Protein AF-0000000084347520 (afdb_homodimer)

Solvent-accessible surface area (backbone atoms only — not comparable to full-atom values): 8626 Å² total; per-residue (Å²): 104,60,35,62,58,45,33,30,53,41,7,47,50,50,46,50,50,38,52,76,72,66,44,49,67,60,55,46,14,56,69,32,71,48,50,48,68,55,46,53,41,45,40,60,19,47,43,80,47,37,31,41,62,55,30,25,44,30,18,62,69,48,32,34,72,39,82,40,68,58,70,61,70,45,72,62,56,50,39,49,58,63,70,97,103,61,36,62,57,45,33,31,54,41,7,47,52,49,47,51,51,37,51,75,70,66,45,48,68,62,56,46,13,56,68,32,70,49,51,49,68,55,46,52,40,44,40,60,19,46,43,79,48,36,31,42,60,55,31,25,44,31,18,61,69,47,32,33,70,37,80,40,69,56,72,61,70,45,72,61,55,52,38,48,61,64,69,96

Radius of gyration: 16.84 Å; Cα contacts (8 Å, |Δi|>4): 252; chains: 2; bounding box: 50×40×41 Å

Foldseek 3Di:
DDLQVVQQVVLCVLVVLCVVVPHDLCRLCVQLVHHSVLNVCSSRRPPPDDVSSVVSSQVSSVHDDDDDPDPDCPPVNVVVVVVD/DDLQVVQQVVLCVLVVLCVVVPHDLCRLCVQLVHHSVLNVCSSRRPPPDDVSSVVSSQVSSVHDDDDDPDDDPPPVNVVVVVVD

Sequence (168 aa):
MDPTVITQRLGVQLRTMRSNRGYKQADLAKVAGITRQKLIEIEKGSLSVSMNAYARVLAALGSEFKLVPVTLPTLEELEDLFNEMDPTVITQRLGVQLRTMRSNRGYKQADLAKVAGITRQKLIEIEKGSLSVSMNAYARVLAALGSEFKLVPVTLPTLEELEDLFNE

InterPro domains:
  IPR001387 Cro/C1-type, helix-turn-helix domain [PS50943] (14-68)
  IPR001387 Cro/C1-type, helix-turn-helix domain [SM00530] (13-68)
  IPR001387 Cro/C1-type, helix-turn-helix domain [cd00093] (11-62)
  IPR010982 Lambda repressor-like, DNA-binding domain superfamily [G3DSA:1.10.260.40] (1-76)
  IPR010982 Lambda repressor-like, DNA-binding domain superfamily [SSF47413] (6-70)

Structure (mmCIF, N/CA/C/O backbone):
data_AF-0000000084347520-model_v1
#
loop_
_entity.id
_entity.type
_entity.pdbx_description
1 polymer 'DNA-binding transcriptional regulator, XRE-family HTH domain'
#
loop_
_atom_site.group_PDB
_atom_site.id
_atom_site.type_symbol
_atom_site.label_atom_id
_atom_site.label_alt_id
_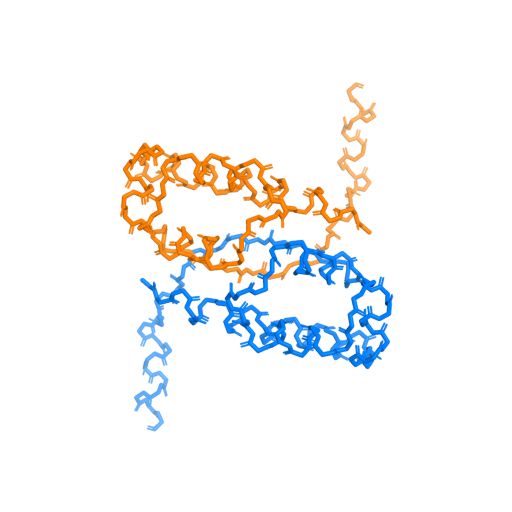atom_site.label_comp_id
_atom_site.label_asym_id
_atom_site.label_entity_id
_atom_site.label_seq_id
_atom_site.pdbx_PDB_ins_code
_atom_site.Cartn_x
_atom_site.Cartn_y
_atom_site.Cartn_z
_atom_site.occupancy
_atom_site.B_iso_or_equiv
_atom_site.auth_seq_id
_atom_site.auth_comp_id
_atom_site.auth_asym_id
_atom_site.auth_atom_id
_atom_site.pdbx_PDB_model_num
ATOM 1 N N . MET A 1 1 ? 8.484 13.469 3.287 1 82.38 1 MET A N 1
ATOM 2 C CA . MET A 1 1 ? 9.031 12.266 2.654 1 82.38 1 MET A CA 1
ATOM 3 C C . MET A 1 1 ? 8.531 12.141 1.219 1 82.38 1 MET A C 1
ATOM 5 O O . MET A 1 1 ? 7.395 12.516 0.915 1 82.38 1 MET A O 1
ATOM 9 N N . ASP A 1 2 ? 9.391 11.664 0.355 1 93.19 2 ASP A N 1
ATOM 10 C CA . ASP A 1 2 ? 9.086 11.578 -1.069 1 93.19 2 ASP A CA 1
ATOM 11 C C . ASP A 1 2 ? 8.25 10.336 -1.377 1 93.19 2 ASP A C 1
ATOM 13 O O . ASP A 1 2 ? 8.703 9.211 -1.169 1 93.19 2 ASP A O 1
ATOM 17 N N . PRO A 1 3 ? 7.016 10.562 -1.895 1 95.69 3 PRO A N 1
ATOM 18 C CA . PRO A 1 3 ? 6.129 9.43 -2.17 1 95.69 3 PRO A CA 1
ATOM 19 C C . PRO A 1 3 ? 6.75 8.414 -3.121 1 95.69 3 PRO A C 1
ATOM 21 O O . PRO A 1 3 ? 6.488 7.215 -3.004 1 95.69 3 PRO A O 1
ATOM 24 N N . THR A 1 4 ?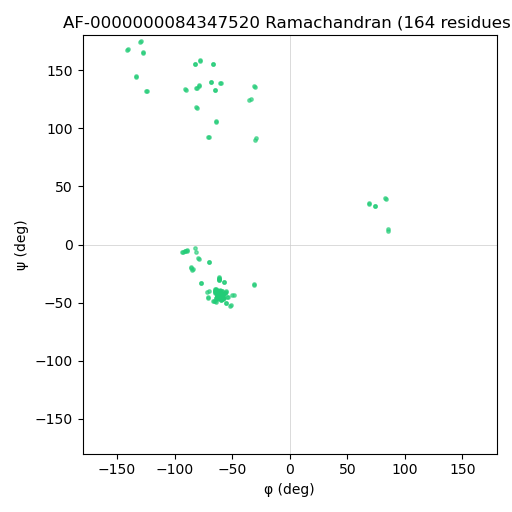 7.555 8.883 -4.008 1 95.81 4 THR A N 1
ATOM 25 C CA . THR A 1 4 ? 8.203 7.992 -4.965 1 95.81 4 THR A CA 1
ATOM 26 C C . THR A 1 4 ? 9.141 7.02 -4.254 1 95.81 4 THR A C 1
ATOM 28 O O . THR A 1 4 ? 9.234 5.852 -4.633 1 95.81 4 THR A O 1
ATOM 31 N N . VAL A 1 5 ? 9.852 7.504 -3.281 1 94.94 5 VAL A N 1
ATOM 32 C CA . VAL A 1 5 ? 10.766 6.664 -2.52 1 94.94 5 VAL A CA 1
ATOM 33 C C . VAL A 1 5 ? 9.977 5.605 -1.751 1 94.94 5 VAL A C 1
ATOM 35 O O . VAL A 1 5 ? 10.391 4.445 -1.681 1 94.94 5 VAL A O 1
ATOM 38 N N . ILE A 1 6 ? 8.891 5.984 -1.226 1 96 6 ILE A N 1
ATOM 39 C CA . ILE A 1 6 ? 8.047 5.09 -0.442 1 96 6 ILE A CA 1
ATOM 40 C C . ILE A 1 6 ? 7.586 3.924 -1.312 1 96 6 ILE A C 1
ATOM 42 O O . ILE A 1 6 ? 7.68 2.764 -0.908 1 96 6 ILE A O 1
ATOM 46 N N . THR A 1 7 ? 7.145 4.199 -2.535 1 97.19 7 THR A N 1
ATOM 47 C CA . THR A 1 7 ? 6.609 3.15 -3.396 1 97.19 7 THR A CA 1
ATOM 48 C C . THR A 1 7 ? 7.738 2.32 -4 1 97.19 7 THR A C 1
ATOM 50 O O . THR A 1 7 ? 7.566 1.125 -4.254 1 97.19 7 THR A O 1
ATOM 53 N N . GLN A 1 8 ? 8.859 2.973 -4.266 1 96.88 8 GLN A N 1
ATOM 54 C CA . GLN A 1 8 ? 10.016 2.223 -4.75 1 96.88 8 GLN A CA 1
ATOM 55 C C . GLN A 1 8 ? 10.477 1.193 -3.721 1 96.88 8 GLN A C 1
ATOM 57 O O . GLN A 1 8 ? 10.797 0.058 -4.07 1 96.88 8 GLN A O 1
ATOM 62 N N . ARG A 1 9 ? 10.531 1.615 -2.492 1 95.94 9 ARG A N 1
ATOM 63 C CA . ARG A 1 9 ? 10.891 0.69 -1.423 1 95.94 9 ARG A CA 1
ATOM 64 C C . ARG A 1 9 ? 9.883 -0.45 -1.325 1 95.94 9 ARG A C 1
ATOM 66 O O . ARG A 1 9 ? 10.258 -1.599 -1.081 1 95.94 9 ARG A O 1
ATOM 73 N N . LEU A 1 10 ? 8.602 -0.117 -1.494 1 97.31 10 LEU A N 1
ATOM 74 C CA . LEU A 1 10 ? 7.562 -1.142 -1.537 1 97.31 10 LEU A CA 1
ATOM 75 C C . LEU A 1 10 ? 7.82 -2.125 -2.674 1 97.31 10 LEU A C 1
ATOM 77 O O . LEU A 1 10 ? 7.707 -3.34 -2.486 1 97.31 10 LEU A O 1
ATOM 81 N N . GLY A 1 11 ? 8.133 -1.54 -3.826 1 97.81 11 GLY A N 1
ATOM 82 C CA . GLY A 1 11 ? 8.43 -2.381 -4.977 1 97.81 11 GLY A CA 1
ATOM 83 C C . GLY A 1 11 ? 9.547 -3.371 -4.719 1 97.81 11 GLY A C 1
ATOM 84 O O . GLY A 1 11 ? 9.453 -4.535 -5.113 1 97.81 11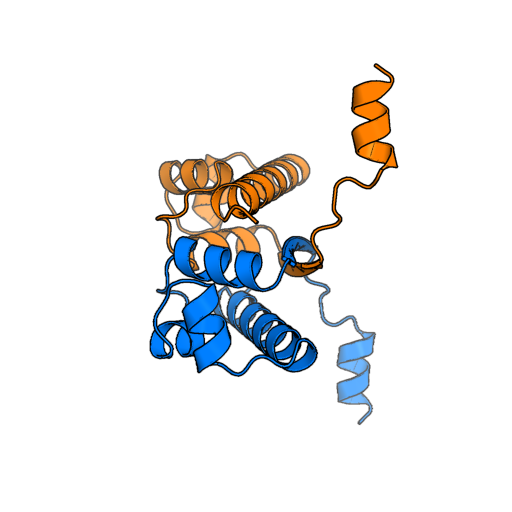 GLY A O 1
ATOM 85 N N . VAL A 1 12 ? 10.539 -2.918 -4.078 1 97.25 12 VAL A N 1
ATOM 86 C CA . VAL A 1 12 ? 11.68 -3.771 -3.752 1 97.25 12 VAL A CA 1
ATOM 87 C C . VAL A 1 12 ? 11.227 -4.898 -2.824 1 97.25 12 VAL A C 1
ATOM 89 O O . VAL A 1 12 ? 11.633 -6.051 -2.992 1 97.25 12 VAL A O 1
ATOM 92 N N . GLN A 1 13 ? 10.461 -4.574 -1.841 1 97.31 13 GLN A N 1
ATOM 93 C CA . GLN A 1 13 ? 9.93 -5.59 -0.938 1 97.31 13 GLN A CA 1
ATOM 94 C C . GLN A 1 13 ? 9.125 -6.637 -1.7 1 97.31 13 GLN A C 1
ATOM 96 O O . GLN A 1 13 ? 9.234 -7.836 -1.427 1 97.31 13 GLN A O 1
ATOM 101 N N . LEU A 1 14 ? 8.289 -6.172 -2.629 1 97.88 14 LEU A N 1
ATOM 102 C CA . LEU A 1 14 ? 7.457 -7.07 -3.416 1 97.88 14 LEU A CA 1
ATOM 103 C C . LEU A 1 14 ? 8.312 -8.023 -4.25 1 97.88 14 LEU A C 1
ATOM 105 O O . LEU A 1 14 ? 8.055 -9.227 -4.285 1 97.88 14 LEU A O 1
ATOM 109 N N . ARG A 1 15 ? 9.266 -7.434 -4.863 1 97.81 15 ARG A N 1
ATOM 110 C CA . ARG A 1 15 ? 10.18 -8.234 -5.668 1 97.81 15 ARG A CA 1
ATOM 111 C C . ARG A 1 15 ? 10.883 -9.289 -4.816 1 97.81 15 ARG A C 1
ATOM 113 O O . ARG A 1 15 ? 10.984 -10.445 -5.219 1 97.81 15 ARG A O 1
ATOM 120 N N . THR A 1 16 ? 11.398 -8.852 -3.699 1 97.5 16 THR A N 1
ATOM 121 C CA . THR A 1 16 ? 12.086 -9.758 -2.785 1 97.5 16 THR A CA 1
ATOM 122 C C . THR A 1 16 ? 11.156 -10.883 -2.338 1 97.5 16 THR A C 1
ATOM 124 O O . THR A 1 16 ? 11.539 -12.055 -2.334 1 97.5 16 THR A O 1
ATOM 127 N N . MET A 1 17 ? 9.977 -10.586 -2.002 1 96.25 17 MET A N 1
ATOM 128 C CA . MET A 1 17 ? 9 -11.57 -1.557 1 96.25 17 MET A CA 1
ATOM 129 C C . MET A 1 17 ? 8.664 -12.547 -2.68 1 96.25 17 MET A C 1
ATOM 131 O O . MET A 1 17 ? 8.539 -13.75 -2.449 1 96.25 17 MET A O 1
ATOM 135 N N . ARG A 1 18 ? 8.375 -11.969 -3.781 1 97.31 18 ARG A N 1
ATOM 136 C CA . ARG A 1 18 ? 8.102 -12.82 -4.934 1 97.31 18 ARG A CA 1
ATOM 137 C C . ARG A 1 18 ? 9.219 -13.836 -5.137 1 97.31 18 ARG A C 1
ATOM 139 O O . ARG A 1 18 ? 8.953 -15.031 -5.285 1 97.31 18 ARG A O 1
ATOM 146 N N . SER A 1 19 ? 10.477 -13.297 -5.188 1 97.12 19 SER A N 1
ATOM 147 C CA . SER A 1 19 ? 11.641 -14.141 -5.414 1 97.12 19 SER A CA 1
ATOM 148 C C . SER A 1 19 ? 11.781 -15.195 -4.324 1 97.12 19 SER A C 1
ATOM 150 O O . SER A 1 19 ? 12.07 -16.359 -4.609 1 97.12 19 SER A O 1
ATOM 152 N N . ASN A 1 20 ? 11.594 -14.82 -3.078 1 95.56 20 ASN A N 1
ATOM 153 C CA . ASN A 1 20 ? 11.695 -15.727 -1.938 1 95.56 20 ASN A CA 1
ATOM 154 C C . ASN A 1 20 ? 10.672 -16.859 -2.023 1 95.56 20 ASN A C 1
ATOM 156 O O . ASN A 1 20 ? 10.914 -17.969 -1.534 1 95.56 20 ASN A O 1
ATOM 160 N N . ARG A 1 21 ? 9.578 -16.578 -2.654 1 94.5 21 ARG A N 1
ATOM 161 C CA . ARG A 1 21 ? 8.516 -17.578 -2.773 1 94.5 21 ARG A CA 1
ATOM 162 C C . ARG A 1 21 ? 8.688 -18.406 -4.039 1 94.5 21 ARG A C 1
ATOM 164 O O . ARG A 1 21 ? 7.891 -19.312 -4.309 1 94.5 21 ARG A O 1
ATOM 171 N N . GLY A 1 22 ? 9.664 -18.016 -4.844 1 95.62 22 GLY A N 1
ATOM 172 C CA . GLY A 1 22 ? 10 -18.797 -6.023 1 95.62 22 GLY A CA 1
ATOM 173 C C . GLY A 1 22 ? 9.148 -18.453 -7.23 1 95.62 22 GLY A C 1
ATOM 174 O O . GLY A 1 22 ? 9.109 -19.219 -8.203 1 95.62 22 GLY A O 1
ATOM 175 N N . TYR A 1 23 ? 8.453 -17.453 -7.18 1 96.56 23 TYR A N 1
ATOM 176 C CA . TYR A 1 23 ? 7.621 -17.047 -8.305 1 96.56 23 TYR A CA 1
ATOM 177 C C . TYR A 1 23 ? 8.445 -16.312 -9.359 1 96.56 23 TYR A C 1
ATOM 179 O O . TYR A 1 23 ? 9.305 -15.492 -9.023 1 96.56 23 TYR A O 1
ATOM 187 N N . LYS A 1 24 ? 8.18 -16.734 -10.539 1 97.94 24 LYS A N 1
ATOM 188 C CA . LYS A 1 24 ? 8.586 -15.859 -11.633 1 97.94 24 LYS A CA 1
ATOM 189 C C . LYS A 1 24 ? 7.602 -14.703 -11.797 1 97.94 24 LYS A C 1
ATOM 191 O O . LYS A 1 24 ? 6.492 -14.75 -11.258 1 97.94 24 LYS A O 1
ATOM 196 N N . GLN A 1 25 ? 8.023 -13.594 -12.414 1 97.94 25 GLN A N 1
ATOM 197 C CA . GLN A 1 25 ? 7.141 -12.453 -12.625 1 97.94 25 GLN A CA 1
ATOM 198 C C . GLN A 1 25 ? 5.855 -12.867 -13.336 1 97.94 25 GLN A C 1
ATOM 200 O O . GLN A 1 25 ? 4.762 -12.477 -12.93 1 97.94 25 GLN A O 1
ATOM 205 N N . ALA A 1 26 ? 6.051 -13.719 -14.438 1 97.94 26 ALA A N 1
ATOM 206 C CA . ALA A 1 26 ? 4.898 -14.156 -15.219 1 97.94 26 ALA A CA 1
ATOM 207 C C . ALA A 1 26 ? 3.943 -14.992 -14.375 1 97.94 26 ALA A C 1
ATOM 209 O O . ALA A 1 26 ? 2.723 -14.852 -14.477 1 97.94 26 ALA A O 1
ATOM 210 N N . ASP A 1 27 ? 4.469 -15.82 -13.547 1 97.75 27 ASP A N 1
ATOM 211 C CA . ASP A 1 27 ? 3.662 -16.688 -12.688 1 97.75 27 ASP A CA 1
ATOM 212 C C . ASP A 1 27 ? 2.893 -15.867 -11.656 1 97.75 27 ASP A C 1
ATOM 214 O O . ASP A 1 27 ? 1.696 -16.078 -11.453 1 97.75 27 ASP A O 1
ATOM 218 N N . LEU A 1 28 ? 3.541 -15.008 -11 1 97.88 28 LEU A N 1
ATOM 219 C CA . LEU A 1 28 ? 2.877 -14.164 -10.016 1 97.88 28 LEU A CA 1
ATOM 220 C C . LEU A 1 28 ? 1.804 -13.305 -10.664 1 97.88 28 LEU A C 1
ATOM 222 O O . LEU A 1 28 ? 0.722 -13.117 -10.102 1 97.88 28 LEU A O 1
ATOM 226 N N . ALA A 1 29 ? 2.111 -12.703 -11.789 1 98.44 29 ALA A N 1
ATOM 227 C CA . ALA A 1 29 ? 1.144 -11.891 -12.508 1 98.44 29 ALA A CA 1
ATOM 228 C C . ALA A 1 29 ? -0.124 -12.68 -12.82 1 98.44 29 ALA A C 1
ATOM 230 O O . ALA A 1 29 ? -1.236 -12.18 -12.641 1 98.44 29 ALA A O 1
ATOM 231 N N . LYS A 1 30 ? 0.043 -13.914 -13.195 1 98.06 30 LYS A N 1
ATOM 232 C CA . LYS A 1 30 ? -1.087 -14.789 -13.492 1 98.06 30 LYS A CA 1
ATOM 233 C C . LYS A 1 30 ? -1.935 -15.031 -12.242 1 98.06 30 LYS A C 1
ATOM 235 O O . LYS A 1 30 ? -3.16 -14.914 -12.289 1 98.06 30 LYS A O 1
ATOM 240 N N . VAL A 1 31 ? -1.277 -15.312 -11.164 1 96.38 31 VAL A N 1
ATOM 241 C CA . VAL A 1 31 ? -1.971 -15.578 -9.906 1 96.38 31 VAL A CA 1
ATOM 242 C C . VAL A 1 31 ? -2.697 -14.32 -9.445 1 96.38 31 VAL A C 1
ATOM 244 O O . VAL A 1 31 ? -3.803 -14.398 -8.898 1 96.38 31 VAL A O 1
ATOM 247 N N . ALA A 1 32 ? -2.094 -13.188 -9.633 1 97.62 32 ALA A N 1
ATOM 248 C CA . ALA A 1 32 ? -2.654 -11.906 -9.203 1 97.62 32 ALA A CA 1
ATOM 249 C C . ALA A 1 32 ? -3.717 -11.414 -10.18 1 97.62 32 ALA A C 1
ATOM 251 O O . ALA A 1 32 ? -4.426 -10.445 -9.898 1 97.62 32 ALA A O 1
ATOM 252 N N . GLY A 1 33 ? -3.799 -12.016 -11.312 1 97.81 33 GLY A N 1
ATOM 253 C CA . GLY A 1 33 ? -4.781 -11.625 -12.312 1 97.81 33 GLY A CA 1
ATOM 254 C C . GLY A 1 33 ? -4.434 -10.328 -13.016 1 97.81 33 GLY A C 1
ATOM 255 O O . GLY A 1 33 ? -5.316 -9.516 -13.297 1 97.81 33 GLY A O 1
ATOM 256 N N . ILE A 1 34 ? -3.234 -10.07 -13.203 1 97.5 34 ILE A N 1
ATOM 257 C CA . ILE A 1 34 ? -2.775 -8.883 -13.906 1 97.5 34 ILE A CA 1
ATOM 258 C C . ILE A 1 34 ? -1.765 -9.273 -14.984 1 97.5 34 ILE A C 1
ATOM 260 O O . ILE A 1 34 ? -1.378 -10.445 -15.078 1 97.5 34 ILE A O 1
ATOM 264 N N . THR A 1 35 ? -1.387 -8.281 -15.734 1 97.75 35 THR A N 1
ATOM 265 C CA . THR A 1 35 ? -0.386 -8.562 -16.766 1 97.75 35 THR A CA 1
ATOM 266 C C . THR A 1 35 ? 1.019 -8.539 -16.172 1 97.75 35 THR A C 1
ATOM 268 O O . THR A 1 35 ? 1.256 -7.898 -15.141 1 97.75 35 THR A O 1
ATOM 271 N N . ARG A 1 36 ? 1.922 -9.258 -16.859 1 98.12 36 ARG A N 1
ATOM 272 C CA . ARG A 1 36 ? 3.32 -9.234 -16.438 1 98.12 36 ARG A CA 1
ATOM 273 C C . ARG A 1 36 ? 3.871 -7.812 -16.469 1 98.12 36 ARG A C 1
ATOM 275 O O . ARG A 1 36 ? 4.625 -7.414 -15.578 1 98.12 36 ARG A O 1
ATOM 282 N N . GLN A 1 37 ? 3.527 -7.055 -17.438 1 97.75 37 GLN A N 1
ATOM 283 C CA . GLN A 1 37 ? 3.969 -5.672 -17.562 1 97.75 37 GLN A CA 1
ATOM 284 C C . GLN A 1 37 ? 3.527 -4.848 -16.359 1 97.75 37 GLN A C 1
ATOM 286 O O . GLN A 1 37 ? 4.297 -4.031 -15.836 1 97.75 37 GLN A O 1
ATOM 291 N N . LYS A 1 38 ? 2.357 -5.051 -15.93 1 97.81 38 LYS A N 1
ATOM 292 C CA . LYS A 1 38 ? 1.85 -4.344 -14.758 1 97.81 38 LYS A CA 1
ATOM 293 C C . LYS A 1 38 ? 2.629 -4.727 -13.5 1 97.81 38 LYS A C 1
ATOM 295 O O . LYS A 1 38 ? 2.924 -3.873 -12.664 1 97.81 38 LYS A O 1
ATOM 300 N N . LEU A 1 39 ? 2.898 -5.953 -13.406 1 98.5 39 LEU A N 1
ATOM 301 C CA . LEU A 1 39 ? 3.686 -6.41 -12.266 1 98.5 39 LEU A CA 1
ATOM 302 C C . LEU A 1 39 ? 5.059 -5.75 -12.25 1 98.5 39 LEU A C 1
ATOM 304 O O . LEU A 1 39 ? 5.547 -5.34 -11.195 1 98.5 39 LEU A O 1
ATOM 308 N N . ILE A 1 40 ? 5.652 -5.664 -13.383 1 98.19 40 ILE A N 1
ATOM 309 C CA . ILE A 1 40 ? 6.957 -5.016 -13.516 1 98.19 40 ILE A CA 1
ATOM 310 C C . ILE A 1 40 ? 6.863 -3.572 -13.023 1 98.19 40 ILE A C 1
ATOM 312 O O . ILE A 1 40 ? 7.723 -3.113 -12.266 1 98.19 40 ILE A O 1
ATOM 316 N N . GLU A 1 41 ? 5.855 -2.863 -13.43 1 97.94 41 GLU A N 1
ATOM 317 C CA . GLU A 1 41 ? 5.633 -1.49 -12.984 1 97.94 41 GLU A CA 1
ATOM 318 C C . GLU A 1 41 ? 5.461 -1.419 -11.469 1 97.94 41 GLU A C 1
ATOM 320 O O . GLU A 1 41 ? 5.984 -0.51 -10.82 1 97.94 41 GLU A O 1
ATOM 325 N N . ILE A 1 42 ? 4.758 -2.322 -11.016 1 98.19 42 ILE A N 1
ATOM 326 C CA . ILE A 1 42 ? 4.496 -2.387 -9.586 1 98.19 42 ILE A CA 1
ATOM 327 C C . ILE A 1 42 ? 5.805 -2.611 -8.828 1 98.19 42 ILE A C 1
ATOM 329 O O . ILE A 1 42 ? 6.074 -1.944 -7.828 1 98.19 42 ILE A O 1
ATOM 333 N N . GLU A 1 43 ? 6.637 -3.502 -9.305 1 98.31 43 GLU A N 1
ATOM 334 C CA . GLU A 1 43 ? 7.891 -3.812 -8.633 1 98.31 43 GLU A CA 1
ATOM 335 C C . GLU A 1 43 ? 8.883 -2.654 -8.742 1 98.31 43 GLU A C 1
ATOM 337 O O . GLU A 1 43 ? 9.867 -2.604 -8.008 1 98.31 43 GLU A O 1
ATOM 342 N N . LYS A 1 44 ? 8.602 -1.761 -9.625 1 97.44 44 LYS A N 1
ATOM 343 C CA . LYS A 1 44 ? 9.406 -0.552 -9.758 1 97.44 44 LYS A CA 1
ATOM 344 C C . LYS A 1 44 ? 8.836 0.589 -8.922 1 97.44 44 LYS A C 1
ATOM 346 O O . LYS A 1 44 ? 9.438 1.665 -8.844 1 97.44 44 LYS A O 1
ATOM 351 N N . GLY A 1 45 ? 7.746 0.353 -8.383 1 97.62 45 GLY A N 1
ATOM 352 C CA . GLY A 1 45 ? 7.129 1.358 -7.531 1 97.62 45 GLY A CA 1
ATOM 353 C C . GLY A 1 45 ? 6.344 2.398 -8.312 1 97.62 45 GLY A C 1
ATOM 354 O O . GLY A 1 45 ? 6.379 3.586 -7.977 1 97.62 45 GLY A O 1
ATOM 355 N N . SER A 1 46 ? 5.676 2.002 -9.297 1 95.94 46 SER A N 1
ATOM 356 C CA . SER A 1 46 ? 4.93 2.947 -10.117 1 95.94 46 SER A CA 1
ATOM 357 C C . SER A 1 46 ? 3.811 3.609 -9.32 1 95.94 46 SER A C 1
ATOM 359 O O . SER A 1 46 ? 3.004 2.924 -8.688 1 95.94 46 SER A O 1
ATOM 361 N N . LEU A 1 47 ? 3.725 4.918 -9.445 1 94.5 47 LEU A N 1
ATOM 362 C CA . LEU A 1 47 ? 2.738 5.707 -8.711 1 94.5 47 LEU A CA 1
ATOM 363 C C . LEU A 1 47 ? 1.404 5.727 -9.453 1 94.5 47 LEU A C 1
ATOM 365 O O . LEU A 1 47 ? 0.353 5.93 -8.836 1 94.5 47 LEU A O 1
ATOM 369 N N . SER A 1 48 ? 1.429 5.477 -10.688 1 94.25 48 SER A N 1
ATOM 370 C CA . SER A 1 48 ? 0.236 5.617 -11.516 1 94.25 48 SER A CA 1
ATOM 371 C C . SER A 1 48 ? -0.616 4.352 -11.477 1 94.25 48 SER A C 1
ATOM 373 O O . SER A 1 48 ? -1.79 4.375 -11.844 1 94.25 48 SER A O 1
ATOM 375 N N . VAL A 1 49 ? -0.003 3.264 -11.086 1 96.06 49 VAL A N 1
ATOM 376 C CA . VAL A 1 49 ? -0.738 2.006 -10.984 1 96.06 49 VAL A CA 1
ATOM 377 C C . VAL A 1 49 ? -1.74 2.086 -9.836 1 96.06 49 VAL A C 1
ATOM 379 O O . VAL A 1 49 ? -1.431 2.625 -8.766 1 96.06 49 VAL A O 1
ATOM 382 N N . SER A 1 50 ? -2.92 1.552 -10.039 1 96.12 50 SER A N 1
ATOM 383 C CA . SER A 1 50 ? -3.977 1.604 -9.039 1 96.12 50 SER A CA 1
ATOM 384 C C . SER A 1 50 ? -3.613 0.782 -7.805 1 96.12 50 SER A C 1
ATOM 386 O O . SER A 1 50 ? -2.855 -0.186 -7.898 1 96.12 50 SER A O 1
ATOM 388 N N . MET A 1 51 ? -4.203 1.166 -6.75 1 97.62 51 MET A N 1
ATOM 389 C CA . MET A 1 51 ? -4.051 0.388 -5.523 1 97.62 51 MET A CA 1
ATOM 390 C C . MET A 1 51 ? -4.594 -1.025 -5.707 1 97.62 51 MET A C 1
ATOM 392 O O . MET A 1 51 ? -4.062 -1.977 -5.129 1 97.62 51 MET A O 1
ATOM 396 N N . ASN A 1 52 ? -5.578 -1.197 -6.551 1 97.62 52 ASN A N 1
ATOM 397 C CA . ASN A 1 52 ? -6.148 -2.512 -6.832 1 97.62 52 ASN A CA 1
ATOM 398 C C . ASN A 1 52 ? -5.078 -3.498 -7.297 1 97.62 52 ASN A C 1
ATOM 400 O O . ASN A 1 52 ? -4.996 -4.617 -6.785 1 97.62 52 ASN A O 1
ATOM 404 N N . ALA A 1 53 ? -4.297 -3.109 -8.258 1 97.75 53 ALA A N 1
ATOM 405 C CA . ALA A 1 53 ? -3.25 -3.984 -8.781 1 97.75 53 ALA A CA 1
ATOM 406 C C . ALA A 1 53 ? -2.254 -4.359 -7.684 1 97.75 53 ALA A C 1
ATOM 408 O O . ALA A 1 53 ? -1.873 -5.527 -7.559 1 97.75 53 ALA A O 1
ATOM 409 N N . TYR A 1 54 ? -1.81 -3.391 -6.902 1 98.31 54 TYR A N 1
ATOM 410 C CA . TYR A 1 54 ? -0.898 -3.656 -5.797 1 98.31 54 TYR A CA 1
ATOM 411 C C . TYR A 1 54 ? -1.511 -4.648 -4.812 1 98.31 54 TYR A C 1
ATOM 413 O O . TYR A 1 54 ? -0.85 -5.598 -4.387 1 98.31 54 TYR A O 1
ATOM 421 N N . ALA A 1 55 ? -2.746 -4.383 -4.48 1 97.94 55 ALA A N 1
ATOM 422 C CA . ALA A 1 55 ? -3.438 -5.23 -3.512 1 97.94 55 ALA A CA 1
ATOM 423 C C . ALA A 1 55 ? -3.564 -6.66 -4.027 1 97.94 55 ALA A C 1
ATOM 425 O O . ALA A 1 55 ? -3.434 -7.621 -3.264 1 97.94 55 ALA A O 1
ATOM 426 N N . ARG A 1 56 ? -3.846 -6.82 -5.254 1 98 56 ARG A N 1
ATOM 427 C CA . ARG A 1 56 ? -3.949 -8.148 -5.848 1 98 56 ARG A CA 1
ATOM 428 C C . ARG A 1 56 ? -2.621 -8.891 -5.766 1 98 56 ARG A C 1
ATOM 430 O O . ARG A 1 56 ? -2.592 -10.094 -5.496 1 98 56 ARG A O 1
ATOM 437 N N . VAL A 1 57 ? -1.596 -8.18 -6.035 1 98 57 VAL A N 1
ATOM 438 C CA . VAL A 1 57 ? -0.27 -8.789 -5.953 1 98 57 VAL A CA 1
ATOM 439 C C . VAL A 1 57 ? 0.014 -9.219 -4.516 1 98 57 VAL A C 1
ATOM 441 O O . VAL A 1 57 ? 0.513 -10.32 -4.281 1 98 57 VAL A O 1
ATOM 444 N N . LEU A 1 58 ? -0.286 -8.422 -3.588 1 97.06 58 LEU A N 1
ATOM 445 C CA . LEU A 1 58 ? -0.082 -8.758 -2.182 1 97.06 58 LEU A CA 1
ATOM 446 C C . LEU A 1 58 ? -0.884 -9.992 -1.794 1 97.06 58 LEU A C 1
ATOM 448 O O . LEU A 1 58 ? -0.374 -10.875 -1.104 1 97.06 58 LEU A O 1
ATOM 452 N N . ALA A 1 59 ? -2.105 -9.969 -2.217 1 96.62 59 ALA A N 1
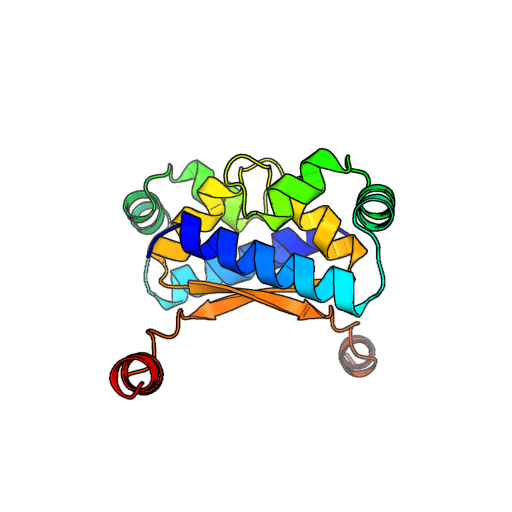ATOM 453 C CA . ALA A 1 59 ? -2.971 -11.109 -1.934 1 96.62 59 ALA A CA 1
ATOM 454 C C . ALA A 1 59 ? -2.371 -12.398 -2.484 1 96.62 59 ALA A C 1
ATOM 456 O O . ALA A 1 59 ? -2.361 -13.43 -1.803 1 96.62 59 ALA A O 1
ATOM 457 N N . ALA A 1 60 ? -1.921 -12.32 -3.684 1 96.5 60 ALA A N 1
ATOM 458 C CA . ALA A 1 60 ? -1.318 -13.477 -4.34 1 96.5 60 ALA A CA 1
ATOM 459 C C . ALA A 1 60 ? -0.087 -13.953 -3.578 1 96.5 60 ALA A C 1
ATOM 461 O O . ALA A 1 60 ? 0.223 -15.148 -3.58 1 96.5 60 ALA A O 1
ATOM 462 N N . LEU A 1 61 ? 0.635 -13.07 -2.91 1 96.38 61 LEU A N 1
ATOM 463 C CA . LEU A 1 61 ? 1.854 -13.383 -2.172 1 96.38 61 LEU A CA 1
ATOM 464 C C . LEU A 1 61 ? 1.536 -13.773 -0.733 1 96.38 61 LEU A C 1
ATOM 466 O O . LEU A 1 61 ? 2.441 -14.07 0.049 1 96.38 61 LEU A O 1
ATOM 470 N N . GLY A 1 62 ? 0.282 -13.672 -0.36 1 94.56 62 GLY A N 1
ATOM 471 C CA . GLY A 1 62 ? -0.102 -13.969 1.01 1 94.56 62 GLY A CA 1
ATOM 472 C C . GLY A 1 62 ? 0.421 -12.953 2.01 1 94.56 62 GLY A C 1
ATOM 473 O O . GLY A 1 62 ? 0.848 -13.32 3.107 1 94.56 62 GLY A O 1
ATOM 474 N N . SER A 1 63 ? 0.471 -11.734 1.633 1 95.38 63 SER A N 1
ATOM 475 C CA . SER A 1 63 ? 1.013 -10.648 2.453 1 95.38 63 SER A CA 1
ATOM 476 C C . SER A 1 63 ? 0.02 -9.5 2.576 1 95.38 63 SER A C 1
ATOM 478 O O . SER A 1 63 ? -0.997 -9.477 1.88 1 95.38 63 SER A O 1
ATOM 480 N N . GLU A 1 64 ? 0.289 -8.617 3.533 1 96 64 GLU A N 1
ATOM 481 C CA . GLU A 1 64 ? -0.513 -7.406 3.705 1 96 64 GLU A CA 1
ATOM 482 C C . GLU A 1 64 ? 0.361 -6.211 4.07 1 96 64 GLU A C 1
ATOM 484 O O . GLU A 1 64 ? 1.569 -6.355 4.27 1 96 64 GLU A O 1
ATOM 489 N N . PHE A 1 65 ? -0.3 -5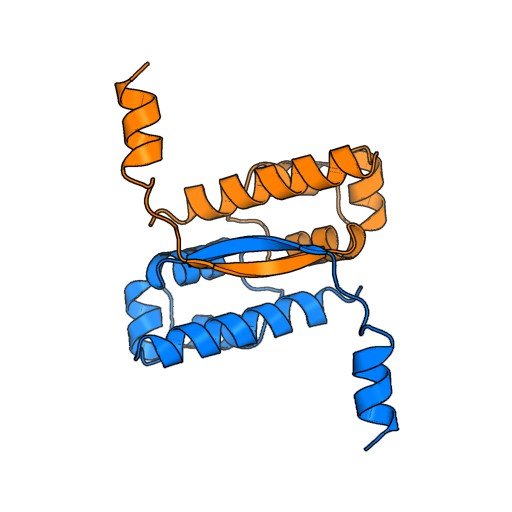.047 3.977 1 96.19 65 PHE A N 1
ATOM 490 C CA . PHE A 1 65 ? 0.399 -3.812 4.309 1 96.19 65 PHE A CA 1
ATOM 491 C C . PHE A 1 65 ? 0.48 -3.623 5.816 1 96.19 65 PHE A C 1
ATOM 493 O O . PHE A 1 65 ? -0.505 -3.832 6.527 1 96.19 65 PHE A O 1
ATOM 500 N N . LYS A 1 66 ? 1.563 -3.234 6.281 1 95.88 66 LYS A N 1
ATOM 501 C CA . LYS A 1 66 ? 1.759 -2.648 7.605 1 95.88 66 LYS A CA 1
ATOM 502 C C . LYS A 1 66 ? 2.43 -1.282 7.508 1 95.88 66 LYS A C 1
ATOM 504 O O . LYS A 1 66 ? 3.377 -1.103 6.738 1 95.88 66 LYS A O 1
ATOM 509 N N . LEU A 1 67 ? 1.876 -0.366 8.203 1 96.19 67 LEU A N 1
ATOM 510 C CA . LEU A 1 67 ? 2.475 0.965 8.203 1 96.19 67 LEU A CA 1
ATOM 511 C C . LEU A 1 67 ? 3.482 1.107 9.336 1 96.19 67 LEU A C 1
ATOM 513 O O . LEU A 1 67 ? 3.205 0.713 10.477 1 96.19 67 LEU A O 1
ATOM 517 N N . VAL A 1 68 ? 4.621 1.634 9.031 1 93.94 68 VAL A N 1
ATOM 518 C CA . VAL A 1 68 ? 5.66 1.868 10.023 1 93.94 68 VAL A CA 1
ATOM 519 C C . VAL A 1 68 ? 6.223 3.279 9.859 1 93.94 68 VAL A C 1
ATOM 521 O O . VAL A 1 68 ? 6.25 3.818 8.75 1 93.94 68 VAL A O 1
ATOM 524 N N . PRO A 1 69 ? 6.57 3.863 11.008 1 91.19 69 PRO A N 1
ATOM 525 C CA . PRO A 1 69 ? 7.215 5.172 10.867 1 91.19 69 PRO A CA 1
ATOM 526 C C . PRO A 1 69 ? 8.516 5.105 10.07 1 91.19 69 PRO A C 1
ATOM 528 O O . PRO A 1 69 ? 9.25 4.121 10.156 1 91.19 69 PRO A O 1
ATOM 531 N N . VAL A 1 70 ? 8.703 6.09 9.219 1 85.38 70 VAL A N 1
ATOM 532 C CA . VAL A 1 70 ? 9.945 6.141 8.461 1 85.38 70 VAL A CA 1
ATOM 533 C C . VAL A 1 70 ? 11.117 6.348 9.414 1 85.38 70 VAL A C 1
ATOM 535 O O . VAL A 1 70 ? 11.047 7.176 10.328 1 85.38 70 VAL A O 1
ATOM 538 N N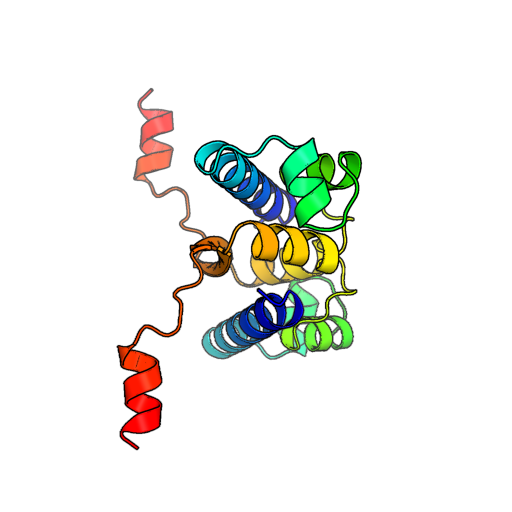 . THR A 1 71 ? 11.844 5.277 9.586 1 67.56 71 THR A N 1
ATOM 539 C CA . THR A 1 71 ? 13.008 5.445 10.445 1 67.56 71 THR A CA 1
ATOM 540 C C . THR A 1 71 ? 14.07 6.293 9.75 1 67.56 71 THR A C 1
ATOM 542 O O . THR A 1 71 ? 14.422 6.043 8.602 1 67.56 71 THR A O 1
ATOM 545 N N . LEU A 1 72 ? 13.992 7.617 10.016 1 57.53 72 LEU A N 1
ATOM 546 C CA . LEU A 1 72 ? 15.141 8.375 9.547 1 57.53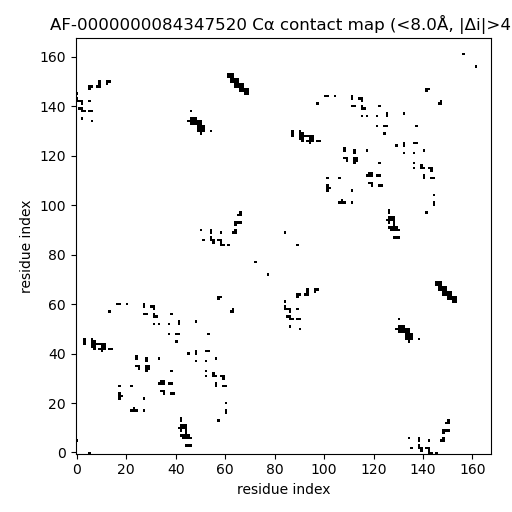 72 LEU A CA 1
ATOM 547 C C . LEU A 1 72 ? 16.422 7.559 9.672 1 57.53 72 LEU A C 1
ATOM 549 O O . LEU A 1 72 ? 16.547 6.719 10.57 1 57.53 72 LEU A O 1
ATOM 553 N N . PRO A 1 73 ? 17.125 7.453 8.422 1 51.91 73 PRO A N 1
ATOM 554 C CA . PRO A 1 73 ? 18.406 6.785 8.664 1 51.91 73 PRO A CA 1
ATOM 555 C C . PRO A 1 73 ? 18.953 7.066 10.062 1 51.91 73 PRO A C 1
ATOM 557 O O . PRO A 1 73 ? 18.812 8.18 10.578 1 51.91 73 PRO A O 1
ATOM 560 N N . THR A 1 74 ? 18.547 6.223 10.883 1 46.38 74 THR A N 1
ATOM 561 C CA . THR A 1 74 ? 19.266 6.426 12.141 1 46.38 74 THR A CA 1
ATOM 562 C C . THR A 1 74 ? 20.656 6.977 11.891 1 46.38 74 THR A C 1
ATOM 564 O O . THR A 1 74 ? 21.203 6.828 10.789 1 46.38 74 THR A O 1
ATOM 567 N N . LEU A 1 75 ? 21.016 7.973 12.688 1 45.16 75 LEU A N 1
ATOM 568 C CA . LEU A 1 75 ? 22.422 8.398 12.711 1 45.16 75 LEU A CA 1
ATOM 569 C C . LEU A 1 75 ? 23.344 7.227 12.438 1 45.16 75 LEU A C 1
ATOM 571 O O . LEU A 1 75 ? 24.547 7.418 12.203 1 45.16 75 LEU A O 1
ATOM 575 N N . GLU A 1 76 ? 22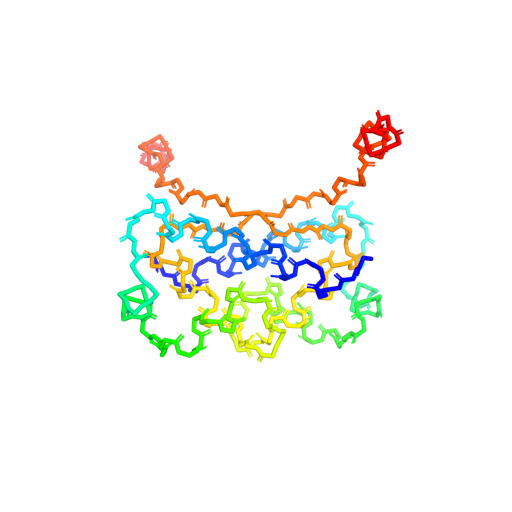.922 6.16 12.898 1 39.47 76 GLU A N 1
ATOM 576 C CA . GLU A 1 76 ? 23.781 4.984 12.789 1 39.47 76 GLU A CA 1
ATOM 577 C C . GLU A 1 76 ? 23.891 4.5 11.352 1 39.47 76 GLU A C 1
ATOM 579 O O . GLU A 1 76 ? 24.906 3.928 10.945 1 39.47 76 GLU A O 1
ATOM 584 N N . GLU A 1 77 ? 22.812 4.523 10.648 1 45.03 77 GLU A N 1
ATOM 585 C CA . GLU A 1 77 ? 22.953 4.109 9.258 1 45.03 77 GLU A CA 1
ATOM 586 C C . GLU A 1 77 ? 23.719 5.148 8.445 1 45.03 77 GLU A C 1
ATOM 588 O O . GLU A 1 77 ? 24.312 4.828 7.41 1 45.03 77 GLU A O 1
ATOM 593 N N . LEU A 1 78 ? 23.359 6.465 8.617 1 43.81 78 LEU A N 1
ATOM 594 C CA . LEU A 1 78 ? 24.234 7.504 8.086 1 43.81 78 LEU A CA 1
ATOM 595 C C . LEU A 1 78 ? 25.672 7.277 8.523 1 43.81 78 LEU A C 1
ATOM 597 O O . LEU A 1 78 ? 26.609 7.508 7.75 1 43.81 78 LEU A O 1
ATOM 601 N N . GLU A 1 79 ? 25.766 6.973 9.688 1 43.47 79 GLU A N 1
ATOM 602 C CA . GLU A 1 79 ? 27.109 6.707 10.18 1 43.47 79 GLU A CA 1
ATOM 603 C C . GLU A 1 79 ? 27.75 5.539 9.438 1 43.47 79 GLU A C 1
ATOM 605 O O . GLU A 1 79 ? 28.969 5.488 9.289 1 43.47 79 GLU A O 1
ATOM 610 N N . ASP A 1 80 ? 26.969 4.625 9.203 1 40.88 80 ASP A N 1
ATOM 611 C CA . ASP A 1 80 ? 27.578 3.541 8.445 1 40.88 80 ASP A CA 1
ATOM 612 C C . ASP A 1 80 ? 28.078 4.031 7.086 1 40.88 80 ASP A C 1
ATOM 614 O O . ASP A 1 80 ? 29.047 3.5 6.543 1 40.88 80 ASP A O 1
ATOM 618 N N . LEU A 1 81 ? 27.266 4.816 6.488 1 40.94 81 LEU A N 1
ATOM 619 C CA . LEU A 1 81 ? 27.781 5.332 5.223 1 40.94 81 LEU A CA 1
ATOM 620 C C . LEU A 1 81 ? 29 6.219 5.449 1 40.94 81 LEU A C 1
ATOM 622 O O . LEU A 1 81 ? 29.891 6.285 4.602 1 40.94 81 LEU A O 1
ATOM 626 N N . PHE A 1 82 ? 28.953 7.043 6.492 1 45.38 82 PHE A N 1
ATOM 627 C CA . PHE A 1 82 ? 30.156 7.812 6.762 1 45.38 82 PHE A CA 1
ATOM 628 C C . PHE A 1 82 ? 31.328 6.891 7.082 1 45.38 82 PHE A C 1
ATOM 630 O O . PHE A 1 82 ? 32.469 7.223 6.805 1 45.38 82 PHE A O 1
ATOM 637 N N . ASN A 1 83 ? 31.031 5.855 7.824 1 42.97 83 ASN A N 1
ATOM 638 C CA . ASN A 1 83 ? 32.25 5.113 8.188 1 42.97 83 ASN A CA 1
ATOM 639 C C . ASN A 1 83 ? 32.688 4.168 7.07 1 42.97 83 ASN A C 1
ATOM 641 O O . ASN A 1 83 ? 33.625 3.385 7.242 1 42.97 83 ASN A O 1
ATOM 645 N N . GLU A 1 84 ? 31.969 4.082 6.02 1 31.14 84 GLU A N 1
ATOM 646 C CA . GLU A 1 84 ? 32.781 3.443 5 1 31.14 84 GLU A CA 1
ATOM 647 C C . GLU A 1 84 ? 33.719 4.449 4.336 1 31.14 84 GLU A C 1
ATOM 649 O O . GLU A 1 84 ? 33.344 5.594 4.094 1 31.14 84 GLU A O 1
ATOM 654 N N . MET B 1 1 ? -6.137 -14.492 -0.646 1 82.19 1 MET B N 1
ATOM 655 C CA . MET B 1 1 ? -6.566 -13.398 0.22 1 82.19 1 MET B CA 1
ATOM 656 C C . MET B 1 1 ? -7.289 -12.32 -0.582 1 82.19 1 MET B C 1
ATOM 658 O O . MET B 1 1 ? -6.953 -12.07 -1.741 1 82.19 1 MET B O 1
ATOM 662 N N . ASP B 1 2 ? -8.305 -11.734 0.022 1 93.25 2 ASP B N 1
ATOM 663 C CA . ASP B 1 2 ? -9.148 -10.75 -0.655 1 93.25 2 ASP B CA 1
ATOM 664 C C . ASP B 1 2 ? -8.484 -9.375 -0.667 1 93.25 2 ASP B C 1
ATOM 666 O O . ASP B 1 2 ? -8.258 -8.781 0.388 1 93.25 2 ASP B O 1
ATOM 670 N N . PRO B 1 3 ? -8.195 -8.867 -1.897 1 95.69 3 PRO B N 1
ATOM 671 C CA . PRO B 1 3 ? -7.508 -7.574 -2 1 95.69 3 PRO B CA 1
ATOM 672 C C . PRO B 1 3 ? -8.266 -6.445 -1.301 1 95.69 3 PRO B C 1
ATOM 674 O O . PRO B 1 3 ? -7.648 -5.52 -0.767 1 95.69 3 PRO B O 1
ATOM 677 N N . THR B 1 4 ? -9.547 -6.535 -1.301 1 95.81 4 THR B N 1
ATOM 678 C CA . THR B 1 4 ? -10.359 -5.508 -0.661 1 95.81 4 THR B CA 1
ATOM 679 C C . THR B 1 4 ? -10.102 -5.469 0.842 1 95.81 4 THR B C 1
ATOM 681 O O . THR B 1 4 ? -10.07 -4.395 1.444 1 95.81 4 THR B O 1
ATOM 684 N N . VAL B 1 5 ? -9.961 -6.613 1.445 1 94.94 5 VAL B N 1
ATOM 685 C CA . VAL B 1 5 ? -9.688 -6.695 2.877 1 94.94 5 VAL B CA 1
ATOM 686 C C . VAL B 1 5 ? -8.312 -6.094 3.18 1 94.94 5 VAL B C 1
ATOM 688 O O . VAL B 1 5 ? -8.148 -5.383 4.172 1 94.94 5 VAL B O 1
ATOM 691 N N . ILE B 1 6 ? -7.402 -6.34 2.361 1 96 6 ILE B N 1
ATOM 692 C CA . ILE B 1 6 ? -6.039 -5.852 2.535 1 96 6 ILE B CA 1
ATOM 693 C C . ILE B 1 6 ? -6.035 -4.328 2.553 1 96 6 ILE B C 1
ATOM 695 O O . ILE B 1 6 ? -5.434 -3.711 3.438 1 96 6 ILE B O 1
ATOM 699 N N . THR B 1 7 ? -6.754 -3.699 1.623 1 97.12 7 THR B N 1
ATOM 700 C CA . THR B 1 7 ? -6.738 -2.244 1.522 1 97.12 7 THR B CA 1
ATOM 701 C C . THR B 1 7 ? -7.605 -1.617 2.609 1 97.12 7 THR B C 1
ATOM 703 O O . THR B 1 7 ? -7.316 -0.516 3.084 1 97.12 7 THR B O 1
ATOM 706 N N . GLN B 1 8 ? -8.68 -2.301 2.965 1 97 8 GLN B N 1
ATOM 707 C CA . GLN B 1 8 ? -9.5 -1.816 4.07 1 97 8 GLN B CA 1
ATOM 708 C C . GLN B 1 8 ? -8.703 -1.771 5.367 1 97 8 GLN B C 1
ATOM 710 O O . GLN B 1 8 ? -8.805 -0.81 6.133 1 97 8 GLN B O 1
ATOM 715 N N . ARG B 1 9 ? -7.957 -2.811 5.613 1 95.94 9 ARG B N 1
ATOM 716 C CA . ARG B 1 9 ? -7.102 -2.834 6.793 1 95.94 9 ARG B CA 1
ATOM 717 C C . ARG B 1 9 ? -6.066 -1.714 6.742 1 95.94 9 ARG B C 1
ATOM 719 O O . ARG B 1 9 ? -5.758 -1.102 7.766 1 95.94 9 ARG B O 1
ATOM 726 N N . LEU B 1 10 ? -5.527 -1.488 5.551 1 97.31 10 LEU B N 1
ATOM 727 C CA . LEU B 1 10 ? -4.613 -0.365 5.359 1 97.31 10 LEU B CA 1
ATOM 728 C C . LEU B 1 10 ? -5.297 0.954 5.707 1 97.31 10 LEU B C 1
ATOM 730 O O . LEU B 1 10 ? -4.715 1.798 6.391 1 97.31 10 LEU B O 1
ATOM 734 N N . GLY B 1 11 ? -6.516 1.077 5.18 1 97.81 11 GLY B N 1
ATOM 735 C CA . GLY B 1 11 ? -7.277 2.283 5.469 1 97.81 11 GLY B CA 1
ATOM 736 C C . GLY B 1 11 ? -7.453 2.535 6.953 1 97.81 11 GLY B C 1
ATOM 737 O O . GLY B 1 11 ? -7.324 3.672 7.414 1 97.81 11 GLY B O 1
ATOM 738 N N . VAL B 1 12 ? -7.723 1.517 7.652 1 97.25 12 VAL B N 1
ATOM 739 C CA . VAL B 1 12 ? -7.902 1.618 9.102 1 97.25 12 VAL B CA 1
ATOM 740 C C . VAL B 1 12 ? -6.598 2.08 9.75 1 97.25 12 VAL B C 1
ATOM 742 O O . VAL B 1 12 ? -6.613 2.92 10.648 1 97.25 12 VAL B O 1
ATOM 745 N N . GLN B 1 13 ? -5.516 1.516 9.359 1 97.38 13 GLN B N 1
ATOM 746 C CA . GLN B 1 13 ? -4.219 1.932 9.883 1 97.38 13 GLN B CA 1
ATOM 747 C C . GLN B 1 13 ? -3.967 3.412 9.617 1 97.38 13 GLN B C 1
ATOM 749 O O . GLN B 1 13 ? -3.463 4.129 10.484 1 97.38 13 GLN B O 1
ATOM 754 N N . LEU B 1 14 ? -4.297 3.846 8.398 1 97.88 14 LEU B N 1
ATOM 755 C CA . LEU B 1 14 ? -4.094 5.238 8.016 1 97.88 14 LEU B CA 1
ATOM 756 C C . LEU B 1 14 ? -4.926 6.168 8.891 1 97.88 14 LEU B C 1
ATOM 758 O O . LEU B 1 14 ? -4.426 7.184 9.383 1 97.88 14 LEU B O 1
ATOM 762 N N . ARG B 1 15 ? -6.125 5.785 9.031 1 97.88 15 ARG B N 1
ATOM 763 C CA . ARG B 1 15 ? -7.02 6.57 9.875 1 97.88 15 ARG B CA 1
ATOM 764 C C . ARG B 1 15 ? -6.492 6.66 11.305 1 97.88 15 ARG B C 1
ATOM 766 O O . ARG B 1 15 ? -6.488 7.738 11.906 1 97.88 15 ARG B O 1
ATOM 773 N N . THR B 1 16 ? -6.109 5.531 11.844 1 97.56 16 THR B N 1
ATOM 774 C CA . THR B 1 16 ? -5.57 5.477 13.195 1 97.56 16 THR B CA 1
ATOM 775 C C . THR B 1 16 ? -4.328 6.359 13.312 1 97.56 16 THR B C 1
ATOM 777 O O . THR B 1 16 ? -4.195 7.121 14.273 1 97.56 16 THR B O 1
ATOM 780 N N . MET B 1 17 ? -3.467 6.312 12.406 1 96.31 17 MET B N 1
ATOM 781 C CA . MET B 1 17 ? -2.244 7.113 12.414 1 96.31 17 MET B CA 1
ATOM 782 C C . MET B 1 17 ? -2.564 8.602 12.32 1 96.31 17 MET B C 1
ATOM 784 O O . MET B 1 17 ? -1.948 9.414 13.008 1 96.31 17 MET B O 1
ATOM 788 N N . ARG B 1 18 ? -3.389 8.867 11.383 1 97.31 18 ARG B N 1
ATOM 789 C CA . ARG B 1 18 ? -3.807 10.258 11.258 1 97.31 18 ARG B CA 1
ATOM 790 C C . ARG B 1 18 ? -4.312 10.797 12.594 1 97.31 18 ARG B C 1
ATOM 792 O O . ARG B 1 18 ? -3.895 11.867 13.039 1 97.31 18 ARG B O 1
ATOM 799 N N . SER B 1 19 ? -5.277 10.039 13.188 1 97.06 19 SER B N 1
ATOM 800 C CA . SER B 1 19 ? -5.883 10.438 14.445 1 97.06 19 SER B CA 1
ATOM 801 C C . SER B 1 19 ? -4.84 10.57 15.547 1 97.06 19 SER B C 1
ATOM 803 O O . SER B 1 19 ? -4.863 11.523 16.328 1 97.06 19 SER B O 1
ATOM 805 N N . ASN B 1 20 ? -3.916 9.633 15.648 1 95.56 20 ASN B N 1
ATOM 806 C CA . ASN B 1 20 ? -2.859 9.633 16.656 1 95.56 20 ASN B CA 1
ATOM 807 C C . ASN B 1 20 ? -1.955 10.852 16.516 1 95.56 20 ASN B C 1
ATOM 809 O O . ASN B 1 20 ? -1.396 11.336 17.5 1 95.56 20 ASN B O 1
ATOM 813 N N . ARG B 1 21 ? -1.845 11.352 15.336 1 94.62 21 ARG B N 1
ATOM 814 C CA . ARG B 1 21 ? -0.988 12.508 15.086 1 94.62 21 ARG B CA 1
ATOM 815 C C . ARG B 1 21 ? -1.765 13.805 15.234 1 94.62 21 ARG B C 1
ATOM 817 O O . ARG B 1 21 ? -1.205 14.891 15.07 1 94.62 21 ARG B O 1
ATOM 824 N N . GLY B 1 22 ? -3.072 13.672 15.438 1 95.69 22 GLY B N 1
ATOM 825 C CA . GLY B 1 22 ? -3.906 14.828 15.711 1 95.69 22 GLY B CA 1
ATOM 826 C C . GLY B 1 22 ? -4.383 15.531 14.453 1 95.69 22 GLY B C 1
ATOM 827 O O . GLY B 1 22 ? -4.836 16.672 14.508 1 95.69 22 GLY B O 1
ATOM 828 N N . TYR B 1 23 ? -4.246 14.953 13.383 1 96.62 23 TYR B N 1
ATOM 829 C CA . TYR B 1 23 ? -4.699 15.555 12.133 1 96.62 23 TYR B CA 1
ATOM 830 C C . TYR B 1 23 ? -6.195 15.344 11.938 1 96.62 23 TYR B C 1
ATOM 832 O O . TYR B 1 23 ? -6.719 14.258 12.219 1 96.62 23 TYR B O 1
ATOM 840 N N . LYS B 1 24 ? -6.777 16.422 11.562 1 97.94 24 LYS B N 1
ATOM 841 C CA . LYS B 1 24 ? -8.094 16.25 10.961 1 97.94 24 LYS B CA 1
ATOM 842 C C . LYS B 1 24 ? -7.977 15.781 9.516 1 97.94 24 LYS B C 1
ATOM 844 O O . LYS B 1 24 ? -6.898 15.859 8.914 1 97.94 24 LYS B O 1
ATOM 849 N N . GLN B 1 25 ? -9.031 15.172 8.953 1 97.94 25 GLN B N 1
ATOM 850 C CA . GLN B 1 25 ? -9 14.703 7.574 1 97.94 25 GLN B CA 1
ATOM 851 C C . GLN B 1 25 ? -8.617 15.82 6.617 1 97.94 25 GLN B C 1
ATOM 853 O O . GLN B 1 25 ? -7.781 15.633 5.734 1 97.94 25 GLN B O 1
ATOM 858 N N . ALA B 1 26 ? -9.273 17.031 6.859 1 97.94 26 ALA B N 1
ATOM 859 C CA . ALA B 1 26 ? -9.023 18.172 5.988 1 97.94 26 ALA B CA 1
ATOM 860 C C . ALA B 1 26 ? -7.562 18.609 6.07 1 97.94 26 ALA B C 1
ATOM 862 O O . ALA B 1 26 ? -6.945 18.938 5.051 1 97.94 26 ALA B O 1
ATOM 863 N N . ASP B 1 27 ? -7.02 18.609 7.227 1 97.81 27 ASP B N 1
ATOM 864 C CA . ASP B 1 27 ? -5.637 19.016 7.441 1 97.81 27 ASP B CA 1
ATOM 865 C C . ASP B 1 27 ? -4.664 18.047 6.777 1 97.81 27 ASP B C 1
ATOM 867 O O . ASP B 1 27 ? -3.727 18.469 6.098 1 97.81 27 ASP B O 1
ATOM 871 N N . LEU B 1 28 ? -4.848 16.828 6.988 1 97.88 28 LEU B N 1
ATOM 872 C CA . LEU B 1 28 ? -3.977 15.828 6.375 1 97.88 28 LEU B CA 1
ATOM 873 C C . LEU B 1 28 ? -4.074 15.883 4.855 1 97.88 28 LEU B C 1
ATOM 875 O O . LEU B 1 28 ? -3.064 15.758 4.16 1 97.88 28 LEU B O 1
ATOM 879 N N . ALA B 1 29 ? -5.27 15.969 4.336 1 98.44 29 ALA B N 1
ATOM 880 C CA . ALA B 1 29 ? -5.473 16.062 2.893 1 98.44 29 ALA B CA 1
ATOM 881 C C . ALA B 1 29 ? -4.684 17.234 2.307 1 98.44 29 ALA B C 1
ATOM 883 O O . ALA B 1 29 ? -4.043 17.094 1.261 1 98.44 29 ALA B O 1
ATOM 884 N N . LYS B 1 30 ? -4.668 18.344 3.01 1 98.06 30 LYS B N 1
ATOM 885 C CA . LYS B 1 30 ? -3.928 19.531 2.576 1 98.06 30 LYS B CA 1
ATOM 886 C C . LYS B 1 30 ? -2.428 19.25 2.543 1 98.06 30 LYS B C 1
ATOM 888 O O . LYS B 1 30 ? -1.757 19.562 1.556 1 98.06 30 LYS B O 1
ATOM 893 N N . VAL B 1 31 ? -1.947 18.641 3.57 1 96.5 31 VAL B N 1
ATOM 894 C CA . VAL B 1 31 ? -0.524 18.328 3.668 1 96.5 31 VAL B CA 1
ATOM 895 C C . VAL B 1 31 ? -0.135 17.344 2.576 1 96.5 31 VAL B C 1
ATOM 897 O O . VAL B 1 31 ? 0.954 17.422 2.006 1 96.5 31 VAL B O 1
ATOM 900 N N . ALA B 1 32 ? -1 16.406 2.291 1 97.69 32 ALA B N 1
ATOM 901 C CA . ALA B 1 32 ? -0.741 15.367 1.302 1 97.69 32 ALA B CA 1
ATOM 902 C C . ALA B 1 32 ? -0.973 15.891 -0.115 1 97.69 32 ALA B C 1
ATOM 904 O O . ALA B 1 32 ? -0.643 15.211 -1.092 1 97.69 32 ALA B O 1
ATOM 905 N N . GLY B 1 33 ? -1.562 17.016 -0.238 1 97.81 33 GLY B N 1
ATOM 906 C CA . GLY B 1 33 ? -1.826 17.609 -1.543 1 97.81 33 GLY B CA 1
ATOM 907 C C . GLY B 1 33 ? -2.955 16.922 -2.287 1 97.81 33 GLY B C 1
ATOM 908 O O . GLY B 1 33 ? -2.885 16.75 -3.506 1 97.81 33 GLY B O 1
ATOM 909 N N . ILE B 1 34 ? -3.898 16.453 -1.608 1 97.5 34 ILE B N 1
ATOM 910 C CA . ILE B 1 34 ? -5.066 15.82 -2.211 1 97.5 34 ILE B CA 1
ATOM 911 C C . ILE B 1 34 ? -6.34 16.422 -1.63 1 97.5 34 ILE B C 1
ATOM 913 O O . ILE B 1 34 ? -6.285 17.25 -0.71 1 97.5 34 ILE B O 1
ATOM 917 N N . THR B 1 35 ? -7.438 15.984 -2.189 1 97.81 35 THR B N 1
ATOM 918 C CA . THR B 1 35 ? -8.711 16.469 -1.664 1 97.81 35 THR B CA 1
ATOM 919 C C . THR B 1 35 ? -9.125 15.68 -0.428 1 97.81 35 THR B C 1
ATOM 921 O O . THR B 1 35 ? -8.711 14.531 -0.254 1 97.81 35 THR B O 1
ATOM 924 N N . ARG B 1 36 ? -9.953 16.344 0.39 1 98.12 36 ARG B N 1
ATOM 925 C CA . ARG B 1 36 ? -10.5 15.656 1.551 1 98.12 36 ARG B CA 1
ATOM 926 C C . ARG B 1 36 ? -11.289 14.422 1.128 1 98.12 36 ARG B C 1
ATOM 928 O O . ARG B 1 36 ? -11.211 13.375 1.775 1 98.12 36 ARG B O 1
ATOM 935 N N . GLN B 1 37 ? -12.023 14.508 0.091 1 97.81 37 GLN B N 1
ATOM 936 C CA . GLN B 1 37 ? -12.812 13.391 -0.425 1 97.81 37 GLN B CA 1
ATOM 937 C C . GLN B 1 37 ? -11.914 12.203 -0.788 1 97.81 37 GLN B C 1
ATOM 939 O O . GLN B 1 37 ? -12.25 11.055 -0.504 1 97.81 37 GLN B O 1
ATOM 944 N N . LYS B 1 38 ? -10.836 12.477 -1.383 1 97.81 38 LYS B N 1
ATOM 945 C CA . LYS B 1 38 ? -9.891 11.43 -1.741 1 97.81 38 LYS B CA 1
ATOM 946 C C . LYS B 1 38 ? -9.32 10.75 -0.497 1 97.81 38 LYS B C 1
ATOM 948 O O . LYS B 1 38 ? -9.148 9.531 -0.469 1 97.81 38 LYS B O 1
ATOM 953 N N . LEU B 1 39 ? -9.023 11.547 0.447 1 98.5 39 LEU B N 1
ATOM 954 C CA . LEU B 1 39 ? -8.516 10.992 1.698 1 98.5 39 LEU B CA 1
ATOM 955 C C . LEU B 1 39 ? -9.547 10.055 2.332 1 98.5 39 LEU B C 1
ATOM 957 O O . LEU B 1 39 ? -9.188 8.992 2.838 1 98.5 39 LEU B O 1
ATOM 961 N N . ILE B 1 40 ? -10.758 10.461 2.305 1 98.25 40 ILE B N 1
ATOM 962 C CA . ILE B 1 40 ? -11.836 9.648 2.846 1 98.25 40 ILE B CA 1
ATOM 963 C C . ILE B 1 40 ? -11.875 8.297 2.123 1 98.25 40 ILE B C 1
ATOM 965 O O . ILE B 1 40 ? -11.977 7.25 2.76 1 98.25 40 ILE B O 1
ATOM 969 N N . GLU B 1 41 ? -11.781 8.305 0.829 1 97.94 41 GLU B N 1
ATOM 970 C CA . GLU B 1 41 ? -11.75 7.086 0.034 1 97.94 41 GLU B CA 1
ATOM 971 C C . GLU B 1 41 ? -10.562 6.211 0.41 1 97.94 41 GLU B C 1
ATOM 973 O O . GLU B 1 41 ? -10.68 4.988 0.503 1 97.94 41 GLU B O 1
ATOM 978 N N . ILE B 1 42 ? -9.523 6.852 0.575 1 98.19 42 ILE B N 1
ATOM 979 C CA . ILE B 1 42 ? -8.297 6.16 0.937 1 98.19 42 ILE B CA 1
ATOM 980 C C . ILE B 1 42 ? -8.461 5.488 2.299 1 98.19 42 ILE B C 1
ATOM 982 O O . ILE B 1 42 ? -8.094 4.324 2.473 1 98.19 42 ILE B O 1
ATOM 986 N N . GLU B 1 43 ? -9.039 6.188 3.246 1 98.31 43 GLU B N 1
ATOM 987 C CA . GLU B 1 43 ? -9.211 5.648 4.59 1 98.31 43 GLU B CA 1
ATOM 988 C C . GLU B 1 43 ? -10.242 4.527 4.609 1 98.31 43 GLU B C 1
ATOM 990 O O . GLU B 1 43 ? -10.32 3.76 5.57 1 98.31 43 GLU B O 1
ATOM 995 N N . LYS B 1 44 ? -11 4.43 3.566 1 97.44 44 LYS B N 1
ATOM 996 C CA . LYS B 1 44 ? -11.961 3.342 3.414 1 97.44 44 LYS B CA 1
ATOM 997 C C . LYS B 1 44 ? -11.359 2.178 2.637 1 97.44 44 LYS B C 1
ATOM 999 O O . LYS B 1 44 ? -11.992 1.134 2.477 1 97.44 44 LYS B O 1
ATOM 1004 N N . GLY B 1 45 ? -10.219 2.383 2.166 1 97.62 45 GLY B N 1
ATOM 1005 C CA . GLY B 1 45 ? -9.531 1.327 1.438 1 97.62 45 GLY B CA 1
ATOM 1006 C C . GLY B 1 45 ? -9.953 1.234 -0.016 1 97.62 45 GLY B C 1
ATOM 1007 O O . GLY B 1 45 ? -10.102 0.137 -0.556 1 97.62 45 GLY B O 1
ATOM 1008 N N . SER B 1 46 ? -10.141 2.32 -0.627 1 96.12 46 SER B N 1
ATOM 1009 C CA . SER B 1 46 ? -10.586 2.312 -2.018 1 96.12 46 SER B CA 1
ATOM 1010 C C . SER B 1 46 ? -9.531 1.7 -2.932 1 96.12 46 SER B C 1
ATOM 1012 O O . SER B 1 46 ? -8.367 2.102 -2.902 1 96.12 46 SER B O 1
ATOM 1014 N N . LEU B 1 47 ? -9.977 0.797 -3.795 1 94.75 47 LEU B N 1
ATOM 1015 C CA . LEU B 1 47 ? -9.086 0.087 -4.707 1 94.75 47 LEU B CA 1
ATOM 1016 C C . LEU B 1 47 ? -8.828 0.91 -5.965 1 94.75 47 LEU B C 1
ATOM 1018 O O . LEU B 1 47 ? -7.809 0.729 -6.633 1 94.75 47 LEU B O 1
ATOM 1022 N N . SER B 1 48 ? -9.672 1.8 -6.234 1 94.38 48 SER B N 1
ATOM 1023 C CA . SER B 1 48 ? -9.602 2.543 -7.488 1 94.38 48 SER B CA 1
ATOM 1024 C C . SER B 1 48 ? -8.672 3.74 -7.371 1 94.38 48 SER B C 1
ATOM 1026 O O . SER B 1 48 ? -8.234 4.301 -8.383 1 94.38 48 SER B O 1
ATOM 1028 N N . VAL B 1 49 ? -8.422 4.152 -6.156 1 96.12 49 VAL B N 1
ATOM 1029 C CA . VAL B 1 49 ? -7.516 5.27 -5.934 1 96.12 49 VAL B CA 1
ATOM 1030 C C . VAL B 1 49 ? -6.09 4.859 -6.297 1 96.12 49 VAL B C 1
ATOM 1032 O O . VAL B 1 49 ? -5.66 3.744 -5.992 1 96.12 49 VAL B O 1
ATOM 1035 N N . SER B 1 50 ? -5.359 5.758 -6.93 1 96.12 50 SER B N 1
ATOM 1036 C CA . SER B 1 50 ? -4.004 5.465 -7.375 1 96.12 50 SER B CA 1
ATOM 1037 C C . SER B 1 50 ? -3.064 5.262 -6.191 1 96.12 50 SER B C 1
ATOM 1039 O O . SER B 1 50 ? -3.289 5.812 -5.113 1 96.12 50 SER B O 1
ATOM 1041 N N . MET B 1 51 ? -2.057 4.543 -6.469 1 97.56 51 MET B N 1
ATOM 1042 C CA . MET B 1 51 ? -1.006 4.379 -5.469 1 97.56 51 MET B CA 1
ATOM 1043 C C . MET B 1 51 ? -0.374 5.723 -5.117 1 97.56 51 MET B C 1
ATOM 1045 O O . MET B 1 51 ? 0.026 5.945 -3.973 1 97.56 51 MET B O 1
ATOM 1049 N N . ASN B 1 52 ? -0.345 6.648 -6.047 1 97.62 52 ASN B N 1
ATOM 1050 C CA . ASN B 1 52 ? 0.2 7.98 -5.809 1 97.62 52 ASN B CA 1
ATOM 1051 C C . ASN B 1 52 ? -0.482 8.664 -4.625 1 97.62 52 ASN B C 1
ATOM 1053 O O . ASN B 1 52 ? 0.188 9.195 -3.74 1 97.62 52 ASN B O 1
ATOM 1057 N N . ALA B 1 53 ? -1.776 8.68 -4.617 1 97.75 53 ALA B N 1
ATOM 1058 C CA . ALA B 1 53 ? -2.521 9.312 -3.537 1 97.75 53 ALA B CA 1
ATOM 1059 C C . ALA B 1 53 ? -2.205 8.656 -2.193 1 97.75 53 ALA B C 1
ATOM 1061 O O . ALA B 1 53 ? -1.982 9.352 -1.197 1 97.75 53 ALA B O 1
ATOM 1062 N N . TYR B 1 54 ? -2.197 7.336 -2.154 1 98.38 54 TYR B N 1
ATOM 1063 C CA . TYR B 1 54 ? -1.854 6.617 -0.933 1 98.38 54 TYR B CA 1
ATOM 1064 C C . TYR B 1 54 ? -0.454 6.992 -0.456 1 98.38 54 TYR B C 1
ATOM 1066 O O . TYR B 1 54 ? -0.246 7.258 0.73 1 98.38 54 TYR B O 1
ATOM 1074 N N . ALA B 1 55 ? 0.457 6.98 -1.383 1 98 55 ALA B N 1
ATOM 1075 C CA . ALA B 1 55 ? 1.848 7.281 -1.054 1 98 55 ALA B CA 1
ATOM 1076 C C . ALA B 1 55 ? 1.989 8.703 -0.512 1 98 55 ALA B C 1
ATOM 1078 O O . ALA B 1 55 ? 2.77 8.945 0.411 1 98 55 ALA B O 1
ATOM 1079 N N . ARG B 1 56 ? 1.307 9.609 -1.074 1 98.06 56 ARG B N 1
ATOM 1080 C CA . ARG B 1 56 ? 1.346 10.992 -0.6 1 98.06 56 ARG B CA 1
ATOM 1081 C C . ARG B 1 56 ? 0.837 11.094 0.834 1 98.06 56 ARG B C 1
ATOM 1083 O O . ARG B 1 56 ? 1.393 11.836 1.644 1 98.06 56 ARG B O 1
ATOM 1090 N N . VAL B 1 57 ? -0.203 10.398 1.088 1 98 57 VAL B N 1
ATOM 1091 C CA . VAL B 1 57 ? -0.754 10.398 2.439 1 98 57 VAL B CA 1
ATOM 1092 C C . VAL B 1 57 ? 0.264 9.812 3.412 1 98 57 VAL B C 1
ATOM 1094 O O . VAL B 1 57 ? 0.48 10.352 4.496 1 98 57 VAL B O 1
ATOM 1097 N N . LEU B 1 58 ? 0.89 8.773 3.061 1 97.06 58 LEU B N 1
ATOM 1098 C CA . LEU B 1 58 ? 1.903 8.148 3.904 1 97.06 58 LEU B CA 1
ATOM 1099 C C . LEU B 1 58 ? 3.059 9.109 4.168 1 97.06 58 LEU B C 1
ATOM 1101 O O . LEU B 1 58 ? 3.537 9.219 5.297 1 97.06 58 LEU B O 1
ATOM 1105 N N . ALA B 1 59 ? 3.473 9.719 3.105 1 96.75 59 ALA B N 1
ATOM 1106 C CA . ALA B 1 59 ? 4.555 10.688 3.23 1 96.75 59 ALA B CA 1
ATOM 1107 C C . ALA B 1 59 ? 4.191 11.797 4.219 1 96.75 59 ALA B C 1
ATOM 1109 O O . ALA B 1 59 ? 5.004 12.18 5.059 1 96.75 59 ALA B O 1
ATOM 1110 N N . ALA B 1 60 ? 3.01 12.281 4.074 1 96.56 60 ALA B N 1
ATOM 1111 C CA . ALA B 1 60 ? 2.525 13.344 4.949 1 96.56 60 ALA B CA 1
ATOM 1112 C C . ALA B 1 60 ? 2.492 12.891 6.406 1 96.56 60 ALA B C 1
ATOM 1114 O O . ALA B 1 60 ? 2.672 13.695 7.32 1 96.56 60 ALA B O 1
ATOM 1115 N N . LEU B 1 61 ? 2.271 11.609 6.652 1 96.44 61 LEU B N 1
ATOM 1116 C CA . LEU B 1 61 ? 2.178 11.039 7.992 1 96.44 61 LEU B CA 1
ATOM 1117 C C . LEU B 1 61 ? 3.549 10.609 8.492 1 96.44 61 LEU B C 1
ATOM 1119 O O . LEU B 1 61 ? 3.672 10.086 9.609 1 96.44 61 LEU B O 1
ATOM 1123 N N . GLY B 1 62 ? 4.551 10.703 7.656 1 94.56 62 GLY B N 1
ATOM 1124 C CA . GLY B 1 62 ? 5.883 10.266 8.039 1 94.56 62 GLY B CA 1
ATOM 1125 C C . GLY B 1 62 ? 5.992 8.758 8.195 1 94.56 62 GLY B C 1
ATOM 1126 O O . GLY B 1 62 ? 6.656 8.273 9.117 1 94.56 62 GLY B O 1
ATOM 1127 N N . SER B 1 63 ? 5.297 8.031 7.395 1 95.38 63 SER B N 1
ATOM 1128 C CA . SER B 1 63 ? 5.242 6.574 7.461 1 95.38 63 SER B CA 1
ATOM 1129 C C . SER B 1 63 ? 5.562 5.941 6.113 1 95.38 63 SER B C 1
ATOM 1131 O O . SER B 1 63 ? 5.629 6.637 5.098 1 95.38 63 SER B O 1
ATOM 1133 N N . GLU B 1 64 ? 5.84 4.637 6.148 1 96 64 GLU B N 1
ATOM 1134 C CA . GLU B 1 64 ? 6.07 3.875 4.926 1 96 64 GLU B CA 1
ATOM 1135 C C . GLU B 1 64 ? 5.441 2.488 5.012 1 96 64 GLU B C 1
ATOM 1137 O O . GLU B 1 64 ? 4.918 2.104 6.059 1 96 64 GLU B O 1
ATOM 1142 N N . PHE B 1 65 ? 5.414 1.857 3.82 1 96.19 65 PHE B N 1
ATOM 1143 C CA . PHE B 1 65 ? 4.852 0.514 3.742 1 96.19 65 PHE B CA 1
ATOM 1144 C C . PHE B 1 65 ? 5.855 -0.522 4.238 1 96.19 65 PHE B C 1
ATOM 1146 O O . PHE B 1 65 ? 7.035 -0.463 3.891 1 96.19 65 PHE B O 1
ATOM 1153 N N . LYS B 1 66 ? 5.418 -1.407 4.98 1 95.88 66 LYS B N 1
ATOM 1154 C CA . LYS B 1 66 ? 6.094 -2.67 5.262 1 95.88 66 LYS B CA 1
ATOM 1155 C C . LYS B 1 66 ? 5.195 -3.859 4.934 1 95.88 66 LYS B C 1
ATOM 1157 O O . LYS B 1 66 ? 4.004 -3.854 5.254 1 95.88 66 LYS B O 1
ATOM 1162 N N . LEU B 1 67 ? 5.746 -4.781 4.234 1 96.12 67 LEU B N 1
ATOM 1163 C CA . LEU B 1 67 ? 4.98 -5.977 3.906 1 96.12 67 LEU B CA 1
ATOM 1164 C C . LEU B 1 67 ? 5.16 -7.047 4.977 1 96.12 67 LEU B C 1
ATOM 1166 O O . LEU B 1 67 ? 6.281 -7.312 5.41 1 96.12 67 LEU B O 1
ATOM 1170 N N . VAL B 1 68 ? 4.078 -7.621 5.398 1 93.88 68 VAL B N 1
ATOM 1171 C CA . VAL B 1 68 ? 4.109 -8.695 6.387 1 93.88 68 VAL B CA 1
ATOM 1172 C C . VAL B 1 68 ? 3.211 -9.844 5.93 1 93.88 68 VAL B C 1
ATOM 1174 O O . VAL B 1 68 ? 2.211 -9.625 5.246 1 93.88 68 VAL B O 1
ATOM 1177 N N . PRO B 1 69 ? 3.674 -11.047 6.246 1 91.06 69 PRO B N 1
ATOM 1178 C CA . PRO B 1 69 ? 2.779 -12.164 5.918 1 91.06 69 PRO B CA 1
ATOM 1179 C C . PRO B 1 69 ? 1.428 -12.062 6.625 1 91.06 69 PRO B C 1
ATOM 1181 O O . PRO B 1 69 ? 1.356 -11.586 7.762 1 91.06 69 PRO B O 1
ATOM 1184 N N . VAL B 1 70 ? 0.384 -12.375 5.898 1 85.19 70 VAL B N 1
ATOM 1185 C CA . VAL B 1 70 ? -0.937 -12.367 6.516 1 85.19 70 VAL B CA 1
ATOM 1186 C C . VAL B 1 70 ? -1.006 -13.438 7.602 1 85.19 70 VAL B C 1
ATOM 1188 O O . VAL B 1 70 ? -0.559 -14.57 7.395 1 85.19 70 VAL B O 1
ATOM 1191 N N . THR B 1 71 ? -0.965 -12.945 8.797 1 67.69 71 THR B N 1
ATOM 1192 C CA . THR B 1 71 ? -1.088 -13.93 9.867 1 67.69 71 THR B CA 1
ATOM 1193 C C . THR B 1 71 ? -2.506 -14.492 9.922 1 67.69 71 THR B C 1
ATOM 1195 O O . THR B 1 71 ? -3.479 -13.734 9.938 1 67.69 71 THR B O 1
ATOM 1198 N N . LEU B 1 72 ? -2.705 -15.609 9.203 1 56.75 72 LEU B N 1
ATOM 1199 C CA . LEU B 1 72 ? -3.992 -16.266 9.43 1 56.75 72 LEU B CA 1
ATOM 1200 C C . LEU B 1 72 ? -4.438 -16.094 10.883 1 56.75 72 LEU B C 1
ATOM 1202 O O . LEU B 1 72 ? -3.602 -15.992 11.781 1 56.75 72 LEU B O 1
ATOM 1206 N N . PRO B 1 73 ? -5.766 -15.516 10.969 1 51.53 73 PRO B N 1
ATOM 1207 C CA . PRO B 1 73 ? -6.184 -15.523 12.375 1 51.53 73 PRO B CA 1
ATOM 1208 C C . PRO B 1 73 ? -5.57 -16.672 13.164 1 51.53 73 PRO B C 1
ATOM 1210 O O . PRO B 1 73 ? -5.406 -17.766 12.641 1 51.53 73 PRO B O 1
ATOM 1213 N N . THR B 1 74 ? -4.504 -16.312 13.688 1 46.41 74 THR B N 1
ATOM 1214 C CA . THR B 1 74 ? -4.078 -17.375 14.602 1 46.41 74 THR B CA 1
ATOM 1215 C C . THR B 1 74 ? -5.285 -18.109 15.18 1 46.41 74 THR B C 1
ATOM 1217 O O . THR B 1 74 ? -6.395 -17.578 15.203 1 46.41 74 THR B O 1
ATOM 1220 N N . LEU B 1 75 ? -5.195 -19.438 15.219 1 44.81 75 LEU B N 1
ATOM 1221 C CA . LEU B 1 75 ? -6.16 -20.203 16 1 44.81 75 LEU B CA 1
ATOM 1222 C C . LEU B 1 75 ? -6.641 -19.406 17.203 1 44.81 75 LEU B C 1
ATOM 1224 O O . LEU B 1 75 ? -7.605 -19.797 17.875 1 44.81 75 LEU B O 1
ATOM 1228 N N . GLU B 1 76 ? -5.77 -18.688 17.688 1 39.28 76 GLU B N 1
ATOM 1229 C CA . GLU B 1 76 ? -6.074 -17.984 18.922 1 39.28 76 GLU B CA 1
ATOM 1230 C C . GLU B 1 76 ? -7.066 -16.844 18.672 1 39.28 76 GLU B C 1
ATOM 1232 O O . GLU B 1 76 ? -7.848 -16.484 19.562 1 39.28 76 GLU B O 1
ATOM 1237 N N . GLU B 1 77 ? -6.906 -16.141 17.609 1 44.34 77 GLU B N 1
ATOM 1238 C CA . GLU B 1 77 ? -7.906 -15.094 17.406 1 44.34 77 GLU B CA 1
ATOM 1239 C C . GLU B 1 77 ? -9.258 -15.695 17.031 1 44.34 77 GLU B C 1
ATOM 1241 O O . GLU B 1 77 ? -10.297 -15.055 17.219 1 44.34 77 GLU B O 1
ATOM 1246 N N . LEU B 1 78 ? -9.281 -16.688 16.078 1 43.28 78 LEU B N 1
ATOM 1247 C CA . LEU B 1 78 ? -10.492 -17.469 15.906 1 43.28 78 LEU B CA 1
ATOM 1248 C C . LEU B 1 78 ? -11.008 -17.969 17.25 1 43.28 78 LEU B C 1
ATOM 1250 O O . LEU B 1 78 ? -12.219 -18.016 17.484 1 43.28 78 LEU B O 1
ATOM 1254 N N . GLU B 1 79 ? -10.117 -18.391 17.969 1 43.12 79 GLU B N 1
ATOM 1255 C CA . GLU B 1 79 ? -10.523 -18.859 19.281 1 43.12 79 GLU B CA 1
ATOM 1256 C C . GLU B 1 79 ? -11.164 -17.734 20.094 1 43.12 79 GLU B C 1
ATOM 1258 O O . GLU B 1 79 ? -12.016 -17.984 20.953 1 43.12 79 GLU B O 1
ATOM 1263 N N . ASP B 1 80 ? -10.586 -16.656 19.953 1 40.62 80 ASP B N 1
ATOM 1264 C CA . ASP B 1 80 ? -11.242 -15.594 20.688 1 40.62 80 ASP B CA 1
ATOM 1265 C C . ASP B 1 80 ? -12.68 -15.391 20.203 1 40.62 80 ASP B C 1
ATOM 1267 O O . ASP B 1 80 ? -13.562 -15.039 21 1 40.62 80 ASP B O 1
ATOM 1271 N N . LEU B 1 81 ? -12.828 -15.406 18.938 1 40.28 81 LEU B N 1
ATOM 1272 C CA . LEU B 1 81 ? -14.219 -15.281 18.516 1 40.28 81 LEU B CA 1
ATOM 1273 C C . LEU B 1 81 ? -15.039 -16.484 18.969 1 40.28 81 LEU B C 1
ATOM 1275 O O . LEU B 1 81 ? -16.234 -16.359 19.234 1 40.28 81 LEU B O 1
ATOM 1279 N N . PHE B 1 82 ? -14.484 -17.688 18.906 1 44.97 82 PHE B N 1
ATOM 1280 C CA . PHE B 1 82 ? -15.234 -18.812 19.453 1 44.97 82 PHE B CA 1
ATOM 1281 C C . PHE B 1 82 ? -15.461 -18.625 20.953 1 44.97 82 PHE B C 1
ATOM 1283 O O . PHE B 1 82 ? -16.453 -19.109 21.5 1 44.97 82 PHE B O 1
ATOM 1290 N N . ASN B 1 83 ? -14.461 -18.141 21.625 1 42.03 83 ASN B N 1
ATOM 1291 C CA . ASN B 1 83 ? -14.734 -18.125 23.062 1 42.03 83 ASN B CA 1
ATOM 1292 C C . ASN B 1 83 ? -15.578 -16.922 23.453 1 42.03 83 ASN B C 1
ATOM 1294 O O . ASN B 1 83 ? -15.812 -16.672 24.641 1 42.03 83 ASN B O 1
ATOM 1298 N N . GLU B 1 84 ? -15.852 -16.016 22.578 1 30.52 84 GLU B N 1
ATOM 1299 C CA . GLU B 1 84 ? -16.953 -15.242 23.125 1 30.52 84 GLU B CA 1
ATOM 1300 C C . GLU B 1 84 ? -18.281 -15.953 22.922 1 30.52 84 GLU B C 1
ATOM 1302 O O . GLU B 1 84 ? -18.516 -16.594 21.891 1 30.52 84 GLU B O 1
#

Organism: NCBI:txid76758

Nearest PDB structures (foldseek):
  2b5a-assembly1_A  TM=8.910E-01  e=3.246E-04  [Bacillus] caldolyticus
  8ezt-assembly1_D-2  TM=8.521E-01  e=2.458E-04  Legionella pneumophila
  3dnv-assembly1_B  TM=8.404E-01  e=1.104E-03  Escherichia coli K-12
  2wiu-assembly1_B  TM=8.560E-01  e=1.234E-03  Escherichia coli
  5k98-assembly1_P  TM=8.392E-01  e=1.104E-03  Escherichia coli MP020980.2

pLDDT: mean 87.97, std 19.39, range [30.52, 98.5]

Secondary structure (DSSP, 8-state):
--HHHHHHHHHHHHHHHHHHTT--HHHHHHHHTS-HHHHHHHHTT-SSSBHHHHHHHHHHTTEEEEEEE-----HHHHHHHH--/--HHHHHHHHHHHHHHHHHHTT--HHHHHHHHTS-HHHHHHHHTT-SSSBHHHHHHHHHHTTEEEEEEE-----HHHHHHHHH-